Protein AF-A0A7S2C2Y9-F1 (afdb_monomer_lite)

Organism: NCBI:txid3111310

Sequence (126 aa):
GGGAAAAGLKGCLVDPSWDAFAAAGWQVRFLHDFTALVPELGGIHHSLHGIVEAIICSRAQVFAGTYLSTYSGLIHLLRGYHGRGEDSYYHSSGMTQELRRPRSVGQGWPREWRYGWTDDGGDPVR

Radius of gyration: 17.55 Å; chains: 1; bounding box: 45×38×42 Å

Structure (mmCIF, N/CA/C/O backbone):
data_AF-A0A7S2C2Y9-F1
#
_entry.id   AF-A0A7S2C2Y9-F1
#
loop_
_atom_site.group_PDB
_atom_site.id
_atom_site.type_symbol
_atom_site.label_atom_id
_atom_site.label_alt_id
_atom_site.label_comp_id
_atom_site.label_asym_id
_atom_site.label_entity_id
_atom_site.label_seq_id
_atom_site.pdbx_PDB_ins_code
_atom_site.Cartn_x
_atom_site.Cartn_y
_atom_site.Cartn_z
_atom_site.occupancy
_atom_site.B_iso_or_equiv
_atom_site.auth_seq_id
_atom_site.auth_comp_id
_atom_site.auth_asym_id
_atom_site.auth_atom_id
_atom_site.pdbx_PDB_model_num
ATOM 1 N N . GLY A 1 1 ? -23.976 -28.521 -20.407 1.00 31.64 1 GLY A N 1
ATOM 2 C CA . GLY A 1 1 ? -23.774 -28.290 -18.963 1.00 31.64 1 GLY A CA 1
ATOM 3 C C . GLY A 1 1 ? -22.762 -27.180 -18.848 1.00 31.64 1 GLY A C 1
ATOM 4 O O . GLY A 1 1 ? -21.719 -27.292 -19.461 1.00 31.64 1 GLY A O 1
ATOM 5 N N . GLY A 1 2 ? -23.072 -26.025 -18.282 1.00 37.69 2 GLY A N 1
ATOM 6 C CA . GLY A 1 2 ? -23.635 -25.859 -16.946 1.00 37.69 2 GLY A CA 1
ATOM 7 C C . GLY A 1 2 ? -22.537 -25.248 -16.077 1.00 37.69 2 GLY A C 1
ATOM 8 O O . GLY A 1 2 ? -22.030 -25.906 -15.184 1.00 37.69 2 GLY A O 1
ATOM 9 N N . GLY A 1 3 ? -22.111 -24.032 -16.420 1.00 29.83 3 GLY A N 1
ATOM 10 C CA . GLY A 1 3 ? -21.216 -23.215 -15.609 1.00 29.83 3 GLY A CA 1
ATOM 11 C C . GLY A 1 3 ? -21.948 -21.911 -15.364 1.00 29.83 3 GLY A C 1
ATOM 12 O O . GLY A 1 3 ? -22.174 -21.159 -16.309 1.00 29.83 3 GLY A O 1
ATOM 13 N N . ALA A 1 4 ? -22.429 -21.721 -14.139 1.00 37.12 4 ALA A N 1
ATOM 14 C CA . ALA A 1 4 ? -23.204 -20.560 -13.746 1.00 37.12 4 ALA A CA 1
ATOM 15 C C . ALA A 1 4 ? -22.445 -19.284 -14.128 1.00 37.12 4 ALA A C 1
ATOM 17 O O . ALA A 1 4 ? -21.392 -18.977 -13.570 1.00 37.12 4 ALA A O 1
ATOM 18 N N . ALA A 1 5 ? -22.986 -18.553 -15.104 1.00 37.94 5 ALA A N 1
ATOM 19 C CA . ALA A 1 5 ? -22.638 -17.163 -15.304 1.00 37.94 5 ALA A CA 1
ATOM 20 C C . ALA A 1 5 ? -22.848 -16.463 -13.960 1.00 37.94 5 ALA A C 1
ATOM 22 O O . ALA A 1 5 ? -23.905 -16.626 -13.346 1.00 37.94 5 ALA A O 1
ATOM 23 N N . ALA A 1 6 ? -21.832 -15.740 -13.493 1.00 43.12 6 ALA A N 1
ATOM 24 C CA . ALA A 1 6 ? -21.883 -14.922 -12.293 1.00 43.12 6 ALA A CA 1
ATOM 25 C C . ALA A 1 6 ? -22.924 -13.806 -12.479 1.00 43.12 6 ALA A C 1
ATOM 27 O O . ALA A 1 6 ? -22.607 -12.658 -12.782 1.00 43.12 6 ALA A O 1
ATOM 28 N N . ALA A 1 7 ? -24.197 -14.161 -12.353 1.00 38.91 7 ALA A N 1
ATOM 29 C CA . ALA A 1 7 ? -25.297 -13.232 -12.284 1.00 38.91 7 ALA A CA 1
ATOM 30 C C . ALA A 1 7 ? -25.219 -12.552 -10.913 1.00 38.91 7 ALA A C 1
ATOM 32 O O . ALA A 1 7 ? -25.564 -13.152 -9.900 1.00 38.91 7 ALA A O 1
ATOM 33 N N . GLY A 1 8 ? -24.747 -11.303 -10.882 1.00 42.97 8 GLY A N 1
ATOM 34 C CA . GLY A 1 8 ? -25.080 -10.388 -9.788 1.00 42.97 8 GLY A CA 1
ATOM 35 C C . GLY A 1 8 ? -23.944 -9.798 -8.958 1.00 42.97 8 GLY A C 1
ATOM 36 O O . GLY A 1 8 ? -24.244 -9.002 -8.074 1.00 42.97 8 GLY A O 1
ATOM 37 N N . LEU A 1 9 ? -22.664 -10.065 -9.234 1.00 45.91 9 LEU A N 1
ATOM 38 C CA . LEU A 1 9 ? -21.614 -9.218 -8.657 1.00 45.91 9 LEU A CA 1
ATOM 39 C C . LEU A 1 9 ? -21.554 -7.918 -9.462 1.00 45.91 9 LEU A C 1
ATOM 41 O O . LEU A 1 9 ? -20.850 -7.824 -10.467 1.00 45.91 9 LEU A O 1
ATOM 45 N N . LYS A 1 10 ? -22.304 -6.902 -9.019 1.00 46.88 10 LYS A N 1
ATOM 46 C CA . LYS A 1 10 ? -21.988 -5.503 -9.332 1.00 46.88 10 LYS A CA 1
ATOM 47 C C . LYS A 1 10 ? -20.618 -5.224 -8.709 1.00 46.88 10 LYS A C 1
ATOM 49 O O . LYS A 1 10 ? -20.526 -4.784 -7.574 1.00 46.88 10 LYS A O 1
ATOM 54 N N . GLY A 1 11 ? -19.554 -5.631 -9.396 1.00 49.78 11 GLY A N 1
ATOM 55 C CA . GLY A 1 11 ? -18.192 -5.470 -8.907 1.00 49.78 11 GLY A CA 1
ATOM 56 C C . GLY A 1 11 ? -17.824 -3.993 -8.744 1.00 49.78 11 GLY A C 1
ATOM 57 O O . GLY A 1 11 ? -18.552 -3.109 -9.197 1.00 49.78 11 GLY A O 1
ATOM 58 N N . CYS A 1 12 ? -16.639 -3.763 -8.174 1.00 50.84 12 CYS A N 1
ATOM 59 C CA . CYS A 1 12 ? -15.976 -2.469 -7.934 1.00 50.84 12 CYS A CA 1
ATOM 60 C C . CYS A 1 12 ? -16.146 -1.404 -9.047 1.00 50.84 12 CYS A C 1
ATOM 62 O O . CYS A 1 12 ? -16.103 -0.210 -8.775 1.00 50.84 12 CYS A O 1
ATOM 64 N N . LEU A 1 13 ? -16.379 -1.810 -10.300 1.00 54.28 13 LEU A N 1
ATOM 65 C CA . LEU A 1 13 ? -16.607 -0.898 -11.426 1.00 54.28 13 LEU A CA 1
ATOM 66 C C . LEU A 1 13 ? -17.944 -0.133 -11.377 1.00 54.28 13 LEU A C 1
ATOM 68 O O . LEU A 1 13 ? -18.060 0.889 -12.044 1.00 54.28 13 LEU A O 1
ATOM 72 N N . VAL A 1 14 ? -18.947 -0.620 -10.638 1.00 64.44 14 VAL A N 1
ATOM 73 C CA . VAL A 1 14 ? -20.270 0.028 -10.512 1.00 64.44 14 VAL A CA 1
ATOM 74 C C . VAL A 1 14 ? -20.420 0.729 -9.163 1.00 64.44 14 VAL A C 1
ATOM 76 O O . VAL A 1 14 ? -21.021 1.796 -9.096 1.00 64.44 14 VAL A O 1
ATOM 79 N N . ASP A 1 15 ? -19.855 0.143 -8.107 1.00 70.88 15 ASP A N 1
ATOM 80 C CA . ASP A 1 15 ? -19.814 0.715 -6.764 1.00 70.88 15 ASP A CA 1
ATOM 81 C C . ASP A 1 15 ? -18.465 0.365 -6.102 1.00 70.88 15 ASP A C 1
ATOM 83 O O . ASP A 1 15 ? -18.245 -0.792 -5.734 1.00 70.88 15 ASP A O 1
ATOM 87 N N . PRO A 1 16 ? -17.532 1.328 -5.993 1.00 70.06 16 PRO A N 1
ATOM 88 C CA . PRO A 1 16 ? -16.238 1.121 -5.353 1.00 70.06 16 PRO A CA 1
ATOM 89 C C . PRO A 1 16 ? -16.282 1.338 -3.828 1.00 70.06 16 PRO A C 1
ATOM 91 O O . PRO A 1 16 ? -15.223 1.437 -3.206 1.00 70.06 16 PRO A O 1
ATOM 94 N N . SER A 1 17 ? -17.466 1.471 -3.217 1.00 81.81 17 SER A N 1
ATOM 95 C CA . SER A 1 17 ? -17.600 1.673 -1.773 1.00 81.81 17 SER A CA 1
ATOM 96 C C . SER A 1 17 ? -17.168 0.448 -0.968 1.00 81.81 17 SER A C 1
ATOM 98 O O . SER A 1 17 ? -17.225 -0.695 -1.424 1.00 81.81 17 SER A O 1
ATOM 100 N N . TRP A 1 18 ? -16.778 0.679 0.284 1.00 85.12 18 TRP A N 1
ATOM 101 C CA . TRP A 1 18 ? -16.505 -0.397 1.236 1.00 85.12 18 TRP A CA 1
ATOM 102 C C . TRP A 1 18 ? -17.750 -1.247 1.530 1.00 85.12 18 TRP A C 1
ATOM 104 O O . TRP A 1 18 ? -17.632 -2.456 1.731 1.00 85.12 18 TRP A O 1
ATOM 114 N N . ASP A 1 19 ? -18.939 -0.644 1.470 1.00 85.44 19 ASP A N 1
ATOM 115 C CA . ASP A 1 19 ? -20.215 -1.336 1.661 1.00 85.44 19 ASP A CA 1
ATOM 116 C C . ASP A 1 19 ? -20.458 -2.384 0.570 1.00 85.44 19 ASP A C 1
ATOM 118 O O . ASP A 1 19 ? -20.946 -3.477 0.862 1.00 85.44 19 ASP A O 1
ATOM 122 N N . ALA A 1 20 ? -20.042 -2.114 -0.672 1.00 83.75 20 ALA A N 1
ATOM 123 C CA . ALA A 1 20 ? -20.117 -3.088 -1.759 1.00 83.75 20 ALA A CA 1
ATOM 124 C C . ALA A 1 20 ? -19.257 -4.334 -1.482 1.00 83.75 20 ALA A C 1
ATOM 126 O O . ALA A 1 20 ? -19.683 -5.459 -1.756 1.00 83.75 20 ALA A O 1
ATOM 127 N N . PHE A 1 21 ? -18.069 -4.161 -0.889 1.00 81.75 21 PHE A N 1
ATOM 128 C CA . PHE A 1 21 ? -17.230 -5.286 -0.465 1.00 81.75 21 PHE A CA 1
ATOM 129 C C . PHE A 1 21 ? -17.896 -6.088 0.656 1.00 81.75 21 PHE A C 1
ATOM 131 O O . PHE A 1 21 ? -17.945 -7.317 0.579 1.00 81.75 21 PHE A O 1
ATOM 138 N N . ALA A 1 22 ? -18.456 -5.409 1.660 1.00 86.31 22 ALA A N 1
ATOM 139 C CA . ALA A 1 22 ? -19.171 -6.065 2.751 1.00 86.31 22 ALA A CA 1
ATOM 140 C C . ALA A 1 22 ? -20.397 -6.850 2.243 1.00 86.31 22 ALA A C 1
ATOM 142 O O . ALA A 1 22 ? -20.571 -8.018 2.590 1.00 86.31 22 ALA A O 1
ATOM 143 N N . ALA A 1 23 ? -21.201 -6.256 1.355 1.00 85.50 23 ALA A N 1
ATOM 144 C CA . ALA A 1 23 ? -22.364 -6.897 0.738 1.00 85.50 23 ALA A CA 1
ATOM 145 C C . ALA A 1 23 ? -21.991 -8.111 -0.130 1.00 85.50 23 ALA A C 1
ATOM 147 O O . ALA A 1 23 ? -22.757 -9.069 -0.223 1.00 85.50 23 ALA A O 1
ATOM 148 N N . ALA A 1 24 ? -20.797 -8.103 -0.730 1.00 83.44 24 ALA A N 1
ATOM 149 C CA . ALA A 1 24 ? -20.237 -9.243 -1.452 1.00 83.44 24 ALA A CA 1
ATOM 150 C C . ALA A 1 24 ? -19.668 -10.344 -0.528 1.00 83.44 24 ALA A C 1
ATOM 152 O O . ALA A 1 24 ? -19.122 -11.330 -1.023 1.00 83.44 24 ALA A O 1
ATOM 153 N N . GLY A 1 25 ? -19.797 -10.199 0.796 1.00 86.44 25 GLY A N 1
ATOM 154 C CA . GLY A 1 25 ? -19.390 -11.193 1.792 1.00 86.44 25 GLY A CA 1
ATOM 155 C C . GLY A 1 25 ? -17.945 -11.062 2.276 1.00 86.44 25 GLY A C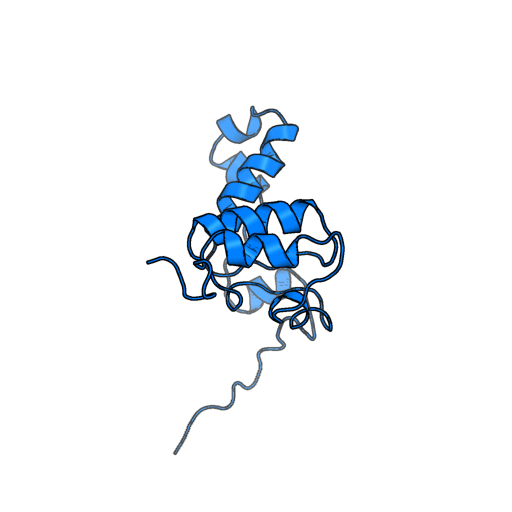 1
ATOM 156 O O . GLY A 1 25 ? -17.459 -11.950 2.978 1.00 86.44 25 GLY A O 1
ATOM 157 N N . TRP A 1 26 ? -17.242 -9.981 1.924 1.00 87.56 26 TRP A N 1
ATOM 158 C CA . TRP A 1 26 ? -15.884 -9.735 2.409 1.00 87.56 26 TRP A CA 1
ATOM 159 C C . TRP A 1 26 ? -15.895 -9.123 3.810 1.00 87.56 26 TRP A C 1
ATOM 161 O O . TRP A 1 26 ? -16.725 -8.275 4.132 1.00 87.56 26 TRP A O 1
ATOM 171 N N . GLN A 1 27 ? -14.918 -9.497 4.638 1.00 91.69 27 GLN A N 1
ATOM 172 C CA . GLN A 1 27 ? -14.664 -8.791 5.892 1.00 91.69 27 GLN A CA 1
ATOM 173 C C . GLN A 1 27 ? -13.831 -7.541 5.617 1.00 91.69 27 GLN A C 1
ATOM 175 O O . GLN A 1 27 ? -12.630 -7.634 5.361 1.00 91.69 27 GLN A O 1
ATOM 180 N N . VAL A 1 28 ? -14.466 -6.375 5.693 1.00 90.56 28 VAL A N 1
ATOM 181 C CA . VAL A 1 28 ? -13.777 -5.085 5.604 1.00 90.56 28 VAL A CA 1
ATOM 182 C C . VAL A 1 28 ? -13.271 -4.702 6.991 1.00 90.56 28 VAL A C 1
ATOM 184 O O . VAL A 1 28 ? -14.008 -4.805 7.970 1.00 90.56 28 VAL A O 1
ATOM 187 N N . ARG A 1 29 ? -11.998 -4.310 7.078 1.00 90.31 29 ARG A N 1
ATOM 188 C CA . ARG A 1 29 ? -11.354 -3.869 8.317 1.00 90.31 29 ARG A CA 1
ATOM 189 C C . ARG A 1 29 ? -10.565 -2.596 8.069 1.00 90.31 29 ARG A C 1
ATOM 191 O O . ARG A 1 29 ? -9.903 -2.469 7.040 1.00 90.31 29 ARG A O 1
ATOM 198 N N . PHE A 1 30 ? -10.593 -1.701 9.040 1.00 88.94 30 PHE A N 1
ATOM 199 C CA . PHE A 1 30 ? -9.880 -0.433 9.041 1.00 88.94 30 PHE A CA 1
ATOM 200 C C . PHE A 1 30 ? -8.914 -0.365 10.219 1.00 88.94 30 PHE A C 1
ATOM 202 O O . PHE A 1 30 ? -9.014 -1.133 11.171 1.00 88.94 30 PHE A O 1
ATOM 209 N N . LEU A 1 31 ? -8.000 0.606 10.190 1.00 84.38 31 LEU A N 1
ATOM 210 C CA . LEU A 1 31 ? -7.035 0.817 11.271 1.00 84.38 31 LEU A CA 1
ATOM 211 C C . LEU A 1 31 ? -7.704 0.903 12.654 1.00 84.38 31 LEU A C 1
ATOM 213 O O . LEU A 1 31 ? -7.199 0.321 13.612 1.00 84.38 31 LEU A O 1
ATOM 217 N N . HIS A 1 32 ? -8.859 1.572 12.750 1.00 84.94 32 HIS A N 1
ATOM 218 C CA . HIS A 1 32 ? -9.562 1.746 14.021 1.00 84.94 32 HIS A CA 1
ATOM 219 C C . HIS A 1 32 ? -10.072 0.428 14.628 1.00 84.94 32 HIS A C 1
ATOM 221 O O . HIS A 1 32 ? -10.117 0.299 15.853 1.00 84.94 32 HIS A O 1
ATOM 227 N N . ASP A 1 33 ? -10.380 -0.573 13.794 1.00 87.62 33 ASP A N 1
ATOM 228 C CA . ASP A 1 33 ? -10.765 -1.910 14.259 1.00 87.62 33 ASP A CA 1
ATOM 229 C C . ASP A 1 33 ? -9.612 -2.596 14.999 1.00 87.62 33 ASP A C 1
ATOM 231 O O . ASP A 1 33 ? -9.839 -3.432 15.869 1.00 87.62 33 ASP A O 1
ATOM 235 N N . PHE A 1 34 ? -8.367 -2.240 14.671 1.00 83.25 34 PHE A N 1
ATOM 236 C CA . PHE A 1 34 ? -7.170 -2.794 15.298 1.00 83.25 34 PHE A CA 1
ATOM 237 C C . PHE A 1 34 ? -6.694 -1.963 16.483 1.00 83.25 34 PHE A C 1
ATOM 239 O O . PHE A 1 34 ? -6.258 -2.540 17.475 1.00 83.25 34 PHE A O 1
ATOM 246 N N . THR A 1 35 ? -6.825 -0.635 16.442 1.00 80.00 35 THR A N 1
ATOM 247 C CA . THR A 1 35 ? -6.496 0.212 17.604 1.00 80.00 35 THR A CA 1
ATOM 248 C C . THR A 1 35 ? -7.418 -0.064 18.792 1.00 80.00 35 THR A C 1
ATOM 250 O O . THR A 1 35 ? -7.017 0.137 19.932 1.00 80.00 35 THR A O 1
ATOM 253 N N . ALA A 1 36 ? -8.638 -0.556 18.544 1.00 75.94 36 ALA A N 1
ATOM 254 C CA . ALA A 1 36 ? -9.541 -1.026 19.594 1.00 75.94 36 ALA A CA 1
ATOM 255 C C . ALA A 1 36 ? -9.115 -2.377 20.208 1.00 75.94 36 ALA A C 1
ATOM 257 O O . ALA A 1 36 ? -9.439 -2.655 21.360 1.00 75.94 36 ALA A O 1
ATOM 258 N N . LEU A 1 37 ? -8.404 -3.217 19.448 1.00 77.81 37 LEU A N 1
AT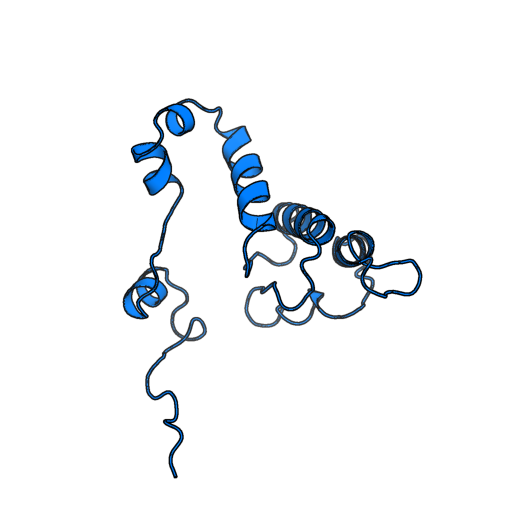OM 259 C CA . LEU A 1 37 ? -7.982 -4.563 19.860 1.00 77.81 37 LEU A CA 1
ATOM 260 C C . LEU A 1 37 ? -6.572 -4.598 20.457 1.00 77.81 37 LEU A C 1
ATOM 262 O O . LEU A 1 37 ? -6.275 -5.468 21.270 1.00 77.81 37 LEU A O 1
ATOM 266 N N . VAL A 1 38 ? -5.708 -3.677 20.034 1.00 79.94 38 VAL A N 1
ATOM 267 C CA . VAL A 1 38 ? -4.305 -3.584 20.442 1.00 79.94 38 VAL A CA 1
ATOM 268 C C . VAL A 1 38 ? -4.076 -2.168 20.974 1.00 79.94 38 VAL A C 1
ATOM 270 O O . VAL A 1 38 ? -3.769 -1.265 20.191 1.00 79.94 38 VAL A O 1
ATOM 273 N N . PRO A 1 39 ? -4.265 -1.931 22.284 1.00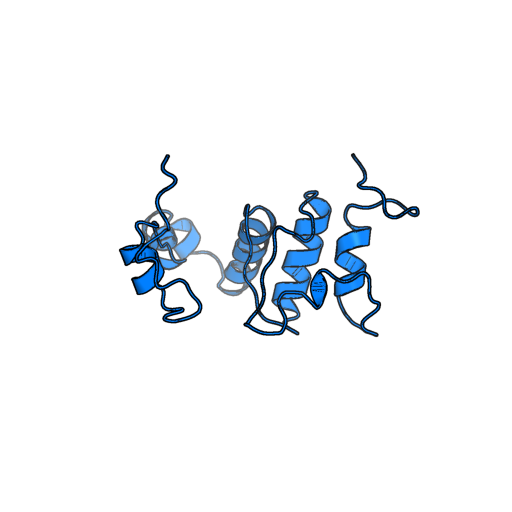 75.12 39 PRO A N 1
ATOM 274 C CA . PRO A 1 39 ? -4.138 -0.606 22.894 1.00 75.12 39 PRO A CA 1
ATOM 275 C C . PRO A 1 39 ? -2.786 0.066 22.630 1.00 75.12 39 PRO A C 1
ATOM 277 O O . PRO A 1 39 ? -2.701 1.289 22.546 1.00 75.12 39 PRO A O 1
ATOM 280 N N . GLU A 1 40 ? -1.731 -0.724 22.433 1.00 78.56 40 GLU A N 1
ATOM 281 C CA . GLU A 1 40 ? -0.393 -0.258 22.082 1.00 78.56 40 GLU A CA 1
ATOM 282 C C . GLU A 1 40 ? -0.380 0.459 20.725 1.00 78.56 40 GLU A C 1
ATOM 284 O O . GLU A 1 40 ? 0.345 1.438 20.572 1.00 78.56 40 GLU A O 1
ATOM 289 N N . LEU A 1 41 ? -1.234 0.055 19.771 1.00 72.31 41 LEU A N 1
ATOM 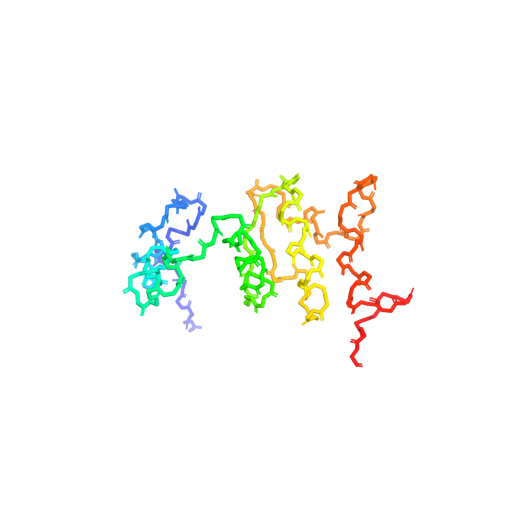290 C CA . LEU A 1 41 ? -1.444 0.783 18.510 1.00 72.31 41 LEU A CA 1
ATOM 291 C C . LEU A 1 41 ? -2.161 2.124 18.719 1.00 72.31 41 LEU A C 1
ATOM 293 O O . LEU A 1 41 ? -2.056 3.001 17.872 1.00 72.31 41 LEU A O 1
ATOM 297 N N . GLY A 1 42 ? -2.873 2.314 19.831 1.00 71.19 42 GLY A N 1
ATOM 298 C CA . GLY A 1 42 ? -3.409 3.622 20.216 1.00 71.19 42 GLY A CA 1
ATOM 299 C C . GLY A 1 42 ? -2.338 4.577 20.756 1.00 71.19 42 GLY A C 1
ATOM 300 O O . GLY A 1 42 ? -2.532 5.791 20.728 1.00 71.19 42 GLY A O 1
ATOM 301 N N . GLY A 1 43 ? -1.211 4.037 21.235 1.00 75.50 43 GLY A N 1
ATOM 302 C CA . GLY A 1 43 ? -0.098 4.797 21.812 1.00 75.50 43 GLY A CA 1
ATOM 303 C C . GLY A 1 43 ? 1.068 5.064 20.857 1.00 75.50 43 GLY A C 1
ATOM 304 O O . GLY A 1 43 ? 1.978 5.814 21.216 1.00 75.50 43 GLY A O 1
ATOM 305 N N . ILE A 1 44 ? 1.080 4.470 19.658 1.00 80.62 44 ILE A N 1
ATOM 306 C CA . ILE A 1 44 ? 2.147 4.735 18.688 1.00 80.62 44 ILE A CA 1
ATOM 307 C C . ILE A 1 44 ? 1.997 6.127 18.072 1.00 80.62 44 ILE A C 1
ATOM 309 O O . ILE A 1 44 ? 0.901 6.635 17.839 1.00 80.62 44 ILE A O 1
ATOM 313 N N . HIS A 1 45 ? 3.134 6.757 17.787 1.00 82.38 45 HIS A N 1
ATOM 314 C CA . HIS A 1 45 ? 3.146 8.058 17.135 1.00 82.38 45 HIS A CA 1
ATOM 315 C C . HIS A 1 45 ? 2.502 7.959 15.744 1.00 82.38 45 HIS A C 1
ATOM 317 O O . HIS A 1 45 ? 2.845 7.071 14.965 1.00 82.38 45 HIS A O 1
ATOM 323 N N . HIS A 1 46 ? 1.619 8.901 15.404 1.00 80.25 46 HIS A N 1
ATOM 324 C CA . HIS A 1 46 ? 0.822 8.864 14.172 1.00 80.25 46 HIS A CA 1
ATOM 325 C C . HIS A 1 46 ? 1.665 8.701 12.892 1.00 80.25 46 HIS A C 1
ATOM 327 O O . HIS A 1 46 ? 1.243 8.036 11.950 1.00 80.25 46 HIS A O 1
ATOM 333 N N . SER A 1 47 ? 2.895 9.232 12.864 1.00 83.12 47 SER A N 1
ATOM 334 C CA . SER A 1 47 ? 3.806 9.061 11.718 1.00 83.12 47 SER A CA 1
ATOM 335 C C . SER A 1 47 ? 4.211 7.606 11.452 1.00 83.12 47 SER A C 1
ATOM 337 O O . SER A 1 47 ? 4.648 7.291 10.348 1.00 83.12 47 SER A O 1
ATOM 339 N N . LEU A 1 48 ? 4.083 6.716 12.440 1.00 86.12 48 LEU A N 1
ATOM 340 C CA . LEU A 1 48 ? 4.398 5.296 12.309 1.00 86.12 48 LEU A CA 1
ATOM 341 C C . LEU A 1 48 ? 3.247 4.498 11.693 1.00 86.12 48 LEU A C 1
ATOM 343 O O . LEU A 1 48 ? 3.498 3.417 11.167 1.00 86.12 48 LEU A O 1
ATOM 347 N N . HIS A 1 49 ? 2.016 5.025 11.686 1.00 85.50 49 HIS A N 1
ATOM 348 C CA . HIS A 1 49 ? 0.868 4.339 11.083 1.00 85.50 49 HIS A CA 1
ATOM 349 C C . HIS A 1 49 ? 1.120 4.034 9.605 1.00 85.50 49 HIS A C 1
ATOM 351 O O . HIS A 1 49 ? 0.958 2.893 9.186 1.00 85.50 49 HIS A O 1
ATOM 357 N N . GLY A 1 50 ? 1.627 5.011 8.845 1.00 87.19 50 GLY A N 1
ATOM 358 C CA . GLY A 1 50 ? 1.966 4.806 7.433 1.00 87.19 50 GLY A CA 1
ATOM 359 C C . GLY A 1 50 ? 3.092 3.786 7.220 1.00 87.19 50 GLY A C 1
ATOM 360 O O . GLY A 1 50 ? 3.107 3.063 6.231 1.00 87.19 50 GLY A O 1
ATOM 361 N N . ILE A 1 51 ? 4.031 3.659 8.161 1.00 89.69 51 ILE A N 1
ATOM 362 C CA . ILE A 1 51 ? 5.087 2.639 8.065 1.00 89.69 51 ILE A CA 1
ATOM 363 C C . ILE A 1 51 ? 4.496 1.245 8.299 1.00 89.69 51 ILE A C 1
ATOM 365 O O . ILE A 1 51 ? 4.781 0.314 7.545 1.00 89.69 51 ILE A O 1
ATOM 369 N N . VAL A 1 52 ? 3.648 1.103 9.320 1.00 88.56 52 VAL A N 1
ATOM 370 C CA . VAL A 1 52 ? 2.951 -0.153 9.628 1.00 88.56 52 VAL A CA 1
ATOM 371 C C . VAL A 1 52 ? 2.064 -0.576 8.457 1.00 88.56 52 VAL A C 1
ATOM 373 O O . VAL A 1 52 ? 2.136 -1.721 8.013 1.00 88.56 52 VAL A O 1
ATOM 376 N N . GLU A 1 53 ? 1.283 0.350 7.905 1.00 89.12 53 GLU A N 1
ATOM 377 C CA . GLU A 1 53 ? 0.466 0.114 6.716 1.00 89.12 53 GLU A CA 1
ATOM 378 C C . GLU A 1 53 ? 1.313 -0.335 5.523 1.00 89.12 53 GLU A C 1
ATOM 380 O O . GLU A 1 53 ? 0.970 -1.325 4.878 1.00 89.12 53 GLU A O 1
ATOM 385 N N . ALA A 1 54 ? 2.454 0.311 5.261 1.00 91.56 54 ALA A N 1
ATOM 386 C CA . ALA A 1 54 ? 3.332 -0.089 4.168 1.00 91.56 54 ALA A CA 1
ATOM 387 C C . ALA A 1 54 ? 3.851 -1.531 4.322 1.00 91.56 54 ALA A C 1
ATOM 389 O O . ALA A 1 54 ? 3.882 -2.276 3.339 1.00 91.56 54 ALA A O 1
ATOM 390 N N . ILE A 1 55 ? 4.197 -1.953 5.545 1.00 91.38 55 ILE A N 1
ATOM 391 C CA . ILE A 1 55 ? 4.620 -3.332 5.855 1.00 91.38 55 ILE A CA 1
ATOM 392 C C . ILE A 1 55 ? 3.466 -4.326 5.663 1.00 91.38 55 ILE A C 1
ATOM 394 O O . ILE A 1 55 ? 3.659 -5.411 5.113 1.00 91.38 55 ILE A O 1
ATOM 398 N N . ILE A 1 56 ? 2.252 -3.982 6.097 1.00 90.94 56 ILE A N 1
ATOM 399 C CA . ILE A 1 56 ? 1.078 -4.852 5.934 1.00 90.94 56 ILE A CA 1
ATOM 400 C C . ILE A 1 56 ? 0.726 -4.986 4.444 1.00 90.94 56 ILE A C 1
ATOM 402 O O . ILE A 1 56 ? 0.610 -6.098 3.917 1.00 90.94 56 ILE A O 1
ATOM 406 N N . CYS A 1 57 ? 0.613 -3.862 3.733 1.00 91.81 57 CYS A N 1
ATOM 407 C CA . CYS A 1 57 ? 0.279 -3.820 2.313 1.00 91.81 57 CYS A CA 1
ATOM 408 C C . CYS A 1 57 ? 1.348 -4.482 1.439 1.00 91.81 57 CYS A C 1
ATOM 410 O O . CYS A 1 57 ? 1.010 -5.070 0.407 1.00 91.81 57 CYS A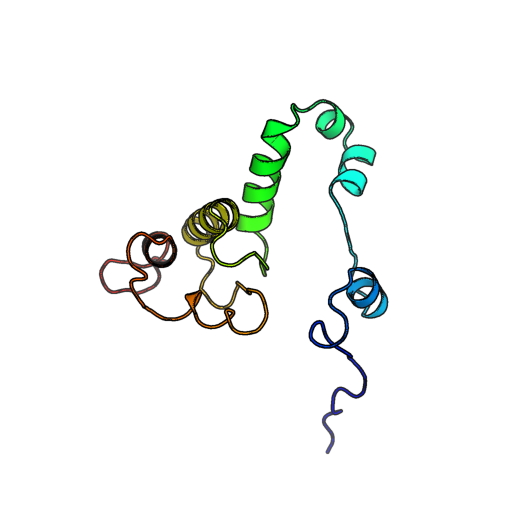 O 1
ATOM 412 N N . SER A 1 58 ? 2.625 -4.457 1.836 1.00 91.00 58 SER A N 1
ATOM 413 C CA . SER A 1 58 ? 3.676 -5.134 1.073 1.00 91.00 58 SER A CA 1
ATOM 414 C C . SER A 1 58 ? 3.552 -6.660 1.101 1.00 91.00 58 SER A C 1
ATOM 416 O O . SER A 1 58 ? 3.962 -7.350 0.165 1.00 91.00 58 SER A O 1
ATOM 418 N N . ARG A 1 59 ? 2.919 -7.208 2.143 1.00 90.62 59 ARG A N 1
ATOM 419 C CA . ARG A 1 59 ? 2.715 -8.652 2.309 1.00 90.62 59 ARG A CA 1
ATOM 420 C C . ARG A 1 59 ? 1.366 -9.141 1.795 1.00 90.62 59 ARG A C 1
ATOM 422 O O . ARG A 1 59 ? 1.228 -10.344 1.555 1.00 90.62 59 ARG A O 1
ATOM 429 N N . ALA A 1 60 ? 0.409 -8.237 1.586 1.00 90.06 60 ALA A N 1
ATOM 430 C CA . ALA A 1 60 ? -0.930 -8.551 1.098 1.00 90.06 60 ALA A CA 1
ATOM 431 C C . ALA A 1 60 ? -0.907 -9.355 -0.217 1.00 90.06 60 ALA A C 1
ATOM 433 O O . ALA A 1 60 ? -0.071 -9.117 -1.096 1.00 90.06 60 ALA A O 1
ATOM 434 N N . GLN A 1 61 ? -1.847 -10.295 -0.369 1.00 87.62 61 GLN A N 1
ATOM 435 C CA . GLN A 1 61 ? -1.987 -11.089 -1.596 1.00 87.62 61 GLN A CA 1
ATOM 436 C C . GLN A 1 61 ? -2.283 -10.195 -2.802 1.00 87.62 61 GLN A C 1
ATOM 438 O O . GLN A 1 61 ? -1.672 -10.360 -3.853 1.00 87.62 61 GLN A O 1
ATOM 443 N N . VAL A 1 62 ? -3.175 -9.222 -2.620 1.00 85.69 62 VAL A N 1
ATOM 444 C CA . VAL A 1 62 ? -3.515 -8.202 -3.609 1.00 85.69 62 VAL A CA 1
ATOM 445 C C . VAL A 1 62 ? -3.391 -6.834 -2.951 1.00 85.69 62 VAL A C 1
ATOM 447 O O . VAL A 1 62 ? -3.808 -6.663 -1.808 1.00 85.69 62 VAL A O 1
ATOM 450 N N . PHE A 1 63 ? -2.817 -5.870 -3.664 1.00 87.19 63 PHE A N 1
ATOM 451 C CA . PHE A 1 63 ? -2.760 -4.475 -3.242 1.00 87.19 63 PHE A CA 1
ATOM 452 C C . PHE A 1 63 ? -3.460 -3.596 -4.285 1.00 87.19 63 PHE A C 1
ATOM 454 O O . PHE A 1 63 ? -3.264 -3.775 -5.486 1.00 87.19 63 PHE A O 1
ATOM 461 N N . ALA A 1 64 ? -4.293 -2.664 -3.826 1.00 84.06 64 ALA A N 1
ATOM 462 C CA . ALA A 1 64 ? -4.890 -1.628 -4.657 1.00 84.06 64 ALA A CA 1
ATOM 463 C C . ALA A 1 64 ? -4.366 -0.275 -4.175 1.00 84.06 64 ALA A C 1
ATOM 465 O O . ALA A 1 64 ? -4.466 0.029 -2.989 1.00 84.06 64 ALA A O 1
ATOM 466 N N . GLY A 1 65 ? -3.783 0.520 -5.069 1.00 80.31 65 GLY A N 1
ATOM 467 C CA . GLY A 1 65 ? -3.214 1.815 -4.698 1.00 80.31 65 GLY A CA 1
ATOM 468 C C . GLY A 1 65 ? -3.448 2.894 -5.744 1.00 80.31 65 GLY A C 1
ATOM 469 O O . GLY A 1 65 ? -4.130 2.692 -6.752 1.00 80.31 65 GLY A O 1
ATOM 470 N N . THR A 1 66 ? -2.849 4.056 -5.514 1.00 81.12 66 THR A N 1
ATOM 471 C CA . THR A 1 66 ? -3.128 5.266 -6.295 1.00 81.12 66 THR A CA 1
ATOM 472 C C . THR A 1 66 ? -2.010 5.536 -7.291 1.00 81.12 66 THR A C 1
ATOM 474 O O . THR A 1 66 ? -0.832 5.562 -6.927 1.00 81.12 66 THR A O 1
ATOM 477 N N . TYR A 1 67 ? -2.371 5.746 -8.558 1.00 73.25 67 TYR A N 1
ATOM 478 C CA . TYR A 1 67 ? -1.409 6.081 -9.608 1.00 73.25 67 TYR A CA 1
ATOM 479 C C . TYR A 1 67 ? -0.672 7.386 -9.260 1.00 73.25 67 TYR A C 1
ATOM 481 O O . TYR A 1 67 ? -1.291 8.328 -8.773 1.00 73.25 67 TYR A O 1
ATOM 489 N N . LEU A 1 68 ? 0.650 7.426 -9.477 1.00 75.00 68 LEU A N 1
ATOM 490 C CA . LEU A 1 68 ? 1.567 8.527 -9.109 1.00 75.00 68 LEU A CA 1
ATOM 491 C C . LEU A 1 68 ? 1.747 8.811 -7.605 1.00 75.00 68 LEU A C 1
ATOM 493 O O . LEU A 1 68 ? 2.446 9.756 -7.246 1.00 75.00 68 LEU A O 1
ATOM 497 N N . SER A 1 69 ? 1.196 7.993 -6.706 1.00 79.25 69 SER A N 1
ATOM 498 C CA . SER A 1 69 ? 1.489 8.120 -5.274 1.00 79.25 69 SER A CA 1
ATOM 499 C C . SER A 1 69 ? 2.895 7.597 -4.957 1.00 79.25 69 SER A C 1
ATOM 501 O O . SER A 1 69 ? 3.186 6.420 -5.173 1.00 79.25 69 SER A O 1
ATOM 503 N N . THR A 1 70 ? 3.752 8.447 -4.382 1.00 81.25 70 THR A N 1
ATOM 504 C CA . THR A 1 70 ? 5.079 8.046 -3.871 1.00 81.25 70 THR A CA 1
ATOM 505 C C . THR A 1 70 ? 4.963 7.013 -2.750 1.00 81.25 70 THR A C 1
ATOM 507 O O . THR A 1 70 ? 5.746 6.070 -2.696 1.00 81.25 70 THR A O 1
ATOM 510 N N . TYR A 1 71 ? 3.931 7.122 -1.911 1.00 87.00 71 TYR A N 1
ATOM 511 C CA . TYR A 1 71 ? 3.622 6.139 -0.874 1.00 87.00 71 TYR A CA 1
ATOM 512 C C . TYR A 1 71 ? 3.216 4.780 -1.460 1.00 87.00 71 TYR A C 1
ATOM 514 O O . TYR A 1 71 ? 3.721 3.743 -1.036 1.00 87.00 71 TYR A O 1
ATOM 522 N N . SER A 1 72 ? 2.371 4.768 -2.501 1.00 84.81 72 SER A N 1
ATOM 523 C CA . SER A 1 72 ? 2.093 3.522 -3.227 1.00 84.81 72 SER A CA 1
ATOM 524 C C . SER A 1 72 ? 3.374 2.969 -3.857 1.00 84.81 72 SER A C 1
ATOM 526 O O . SER A 1 72 ? 3.598 1.767 -3.791 1.00 84.81 72 SER A O 1
ATOM 528 N N . GLY A 1 73 ? 4.244 3.818 -4.416 1.00 79.81 73 GLY A N 1
ATOM 529 C CA . GLY A 1 73 ? 5.566 3.437 -4.934 1.00 79.81 73 GLY A CA 1
ATOM 530 C C . GLY A 1 73 ? 6.449 2.729 -3.899 1.00 79.81 73 GLY A C 1
ATOM 531 O O . GLY A 1 73 ? 6.965 1.651 -4.185 1.00 79.81 73 GLY A O 1
ATOM 532 N N . LEU A 1 74 ? 6.531 3.258 -2.673 1.00 85.38 74 LEU A N 1
ATOM 533 C CA . LEU A 1 74 ? 7.233 2.608 -1.558 1.00 85.38 74 LEU A CA 1
ATOM 534 C C . LEU A 1 74 ? 6.701 1.191 -1.297 1.00 85.38 74 LEU A C 1
ATOM 536 O O . LEU A 1 74 ? 7.477 0.251 -1.130 1.00 85.38 74 LEU A O 1
ATOM 540 N N . ILE A 1 75 ? 5.378 1.017 -1.295 1.00 88.81 75 ILE A N 1
ATOM 541 C CA . ILE A 1 75 ? 4.763 -0.299 -1.095 1.00 88.81 75 ILE A CA 1
ATOM 542 C C . ILE A 1 75 ? 5.153 -1.251 -2.230 1.00 88.81 75 ILE A C 1
ATOM 544 O O . ILE A 1 75 ? 5.490 -2.397 -1.953 1.00 88.81 75 ILE A O 1
ATOM 548 N N . HIS A 1 76 ? 5.175 -0.800 -3.488 1.00 81.12 76 HIS A N 1
ATOM 549 C CA . HIS A 1 76 ? 5.616 -1.632 -4.618 1.00 81.12 76 HIS A CA 1
ATOM 550 C C . HIS A 1 76 ? 7.044 -2.135 -4.469 1.00 81.12 76 HIS A C 1
ATOM 552 O O . HIS A 1 76 ? 7.299 -3.311 -4.718 1.00 81.12 76 HIS A O 1
ATOM 558 N N . LEU A 1 77 ? 7.956 -1.269 -4.033 1.00 79.88 77 LEU A N 1
ATOM 559 C CA . LEU A 1 77 ? 9.340 -1.651 -3.789 1.00 79.88 77 LEU A CA 1
ATOM 560 C C . LEU A 1 77 ? 9.419 -2.778 -2.747 1.00 79.88 77 LEU A C 1
ATOM 562 O O . LEU A 1 77 ? 10.032 -3.817 -2.987 1.00 79.88 77 LEU A O 1
ATOM 566 N N . LEU A 1 78 ? 8.720 -2.618 -1.617 1.00 86.62 78 LEU A N 1
ATOM 567 C CA . LEU A 1 78 ? 8.664 -3.636 -0.562 1.00 86.62 78 LEU A CA 1
ATOM 568 C C . LEU A 1 78 ? 8.001 -4.939 -1.033 1.00 86.62 78 LEU A C 1
ATOM 570 O O . LEU A 1 78 ? 8.424 -6.029 -0.652 1.00 86.62 78 LEU A O 1
ATOM 574 N N . ARG A 1 79 ? 6.968 -4.841 -1.879 1.00 86.31 79 ARG A N 1
ATOM 575 C CA . ARG A 1 79 ? 6.323 -5.995 -2.526 1.00 86.31 79 ARG A CA 1
ATOM 576 C C . ARG A 1 79 ? 7.307 -6.748 -3.416 1.00 86.31 79 ARG A C 1
ATOM 578 O O . ARG A 1 79 ? 7.309 -7.979 -3.384 1.00 86.31 79 ARG A O 1
ATOM 585 N N . GLY A 1 80 ? 8.152 -6.015 -4.144 1.00 78.62 80 GLY A N 1
ATOM 586 C CA . GLY A 1 80 ? 9.285 -6.549 -4.892 1.00 78.62 80 GLY A CA 1
ATOM 587 C C . GLY A 1 80 ? 10.168 -7.416 -4.001 1.00 78.62 80 GLY A C 1
ATOM 588 O O . GLY A 1 80 ? 10.227 -8.615 -4.219 1.00 78.62 80 GLY A O 1
ATOM 589 N N . TYR A 1 81 ? 10.703 -6.889 -2.899 1.00 82.62 81 TYR A N 1
ATOM 590 C CA . TYR A 1 81 ? 11.535 -7.683 -1.973 1.00 82.62 81 TYR A CA 1
ATOM 591 C C . TYR A 1 81 ? 10.850 -8.928 -1.374 1.00 82.62 81 TYR A C 1
ATOM 593 O O . TYR A 1 81 ? 11.512 -9.810 -0.830 1.00 82.62 81 TYR A O 1
ATOM 601 N N . HIS A 1 82 ? 9.522 -9.025 -1.448 1.00 83.81 82 HIS A N 1
ATOM 602 C CA . HIS A 1 82 ? 8.754 -10.199 -1.031 1.00 83.81 82 HIS A CA 1
ATOM 603 C C . HIS A 1 82 ? 8.371 -11.142 -2.185 1.00 83.81 82 HIS A C 1
ATOM 605 O O . HIS A 1 82 ? 7.565 -12.055 -1.989 1.00 83.81 82 HIS A O 1
ATOM 611 N N . GLY A 1 83 ? 8.914 -10.935 -3.387 1.00 77.38 83 GLY A N 1
ATOM 612 C CA . GLY A 1 83 ? 8.640 -11.749 -4.571 1.00 77.38 83 GLY A CA 1
ATOM 613 C C . GLY A 1 83 ? 7.189 -11.653 -5.047 1.00 77.38 83 GLY A C 1
ATOM 614 O O . GLY A 1 83 ? 6.641 -12.623 -5.578 1.00 77.38 83 GLY A O 1
ATOM 615 N N . ARG A 1 84 ? 6.513 -10.522 -4.800 1.00 80.25 84 ARG A N 1
ATOM 616 C CA . ARG A 1 84 ? 5.155 -10.274 -5.299 1.00 80.25 84 ARG A CA 1
ATOM 617 C C . ARG A 1 84 ? 5.245 -9.695 -6.711 1.00 80.25 84 ARG A C 1
ATOM 619 O O . ARG A 1 84 ? 5.691 -8.565 -6.882 1.00 80.25 84 ARG A O 1
ATOM 626 N N . GLY A 1 85 ? 4.797 -10.464 -7.701 1.00 71.12 85 GLY A N 1
ATOM 627 C CA . GLY A 1 85 ? 4.774 -10.054 -9.108 1.00 71.12 85 GLY A CA 1
ATOM 628 C C . GLY A 1 85 ? 3.625 -9.106 -9.469 1.00 71.12 85 GLY A C 1
ATOM 629 O O . GLY A 1 85 ? 2.737 -8.820 -8.660 1.00 71.12 85 GLY A O 1
ATOM 630 N N . GLU A 1 86 ? 3.623 -8.645 -10.714 1.00 71.62 86 GLU A N 1
ATOM 631 C CA . GLU A 1 86 ? 2.777 -7.552 -11.225 1.00 71.62 86 GLU A CA 1
ATOM 632 C C . GLU A 1 86 ? 1.266 -7.837 -11.196 1.00 71.62 86 GLU A C 1
ATOM 634 O O . GLU A 1 86 ? 0.454 -6.920 -11.049 1.00 71.62 86 GLU A O 1
ATOM 639 N N . ASP A 1 87 ? 0.872 -9.110 -11.234 1.00 72.50 87 ASP A N 1
ATOM 640 C CA . ASP A 1 87 ? -0.535 -9.531 -11.161 1.00 72.50 87 ASP A CA 1
ATOM 641 C C . ASP A 1 87 ? -1.167 -9.337 -9.779 1.00 72.50 87 ASP A C 1
ATOM 643 O O . ASP A 1 87 ? -2.388 -9.400 -9.616 1.00 72.50 87 ASP A O 1
ATOM 647 N N . SER A 1 88 ? -0.337 -9.061 -8.775 1.00 72.12 88 SER A N 1
ATOM 648 C CA . SER A 1 88 ? -0.759 -8.838 -7.397 1.00 72.12 88 SER A CA 1
ATOM 649 C C . SER A 1 88 ? -1.120 -7.377 -7.094 1.00 72.12 88 SER A C 1
ATOM 65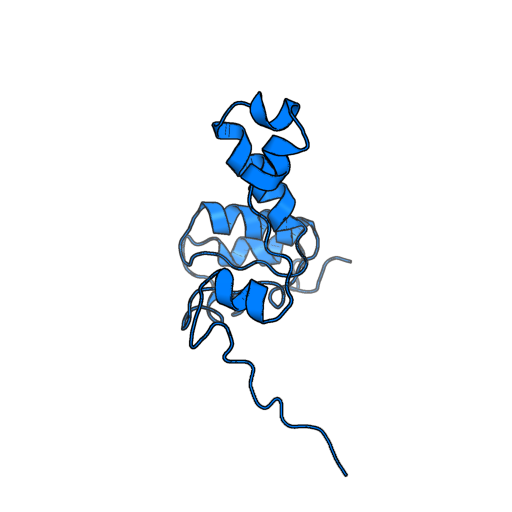1 O O . SER A 1 88 ? -1.354 -7.037 -5.931 1.00 72.12 88 SER A O 1
ATOM 653 N N . TYR A 1 89 ? -1.161 -6.508 -8.112 1.00 72.06 89 TYR A N 1
ATOM 654 C CA . TYR A 1 89 ? -1.418 -5.080 -7.945 1.00 72.06 89 TYR A CA 1
ATOM 655 C C . TYR A 1 89 ? -2.456 -4.493 -8.908 1.00 72.06 89 TYR A C 1
ATOM 657 O O . TYR A 1 89 ? -2.533 -4.873 -10.082 1.00 72.06 89 TYR A O 1
ATOM 665 N N . TYR A 1 90 ? -3.232 -3.532 -8.398 1.00 69.75 90 TYR A N 1
ATOM 666 C CA . TYR A 1 90 ? -4.290 -2.831 -9.118 1.00 69.75 90 TYR A CA 1
ATOM 667 C C . TYR A 1 90 ? -4.258 -1.316 -8.852 1.00 69.75 90 TYR A C 1
ATOM 669 O O . TYR A 1 90 ? -3.991 -0.853 -7.744 1.00 69.75 90 TYR A O 1
ATOM 677 N N . HIS A 1 91 ? -4.591 -0.544 -9.885 1.00 66.88 91 HIS A N 1
ATOM 678 C CA . HIS A 1 91 ? -4.793 0.907 -9.835 1.00 66.88 91 HIS A CA 1
ATOM 679 C C . HIS A 1 91 ? -6.222 1.280 -10.222 1.00 66.88 91 HIS A C 1
ATOM 681 O O . HIS A 1 91 ? -6.966 0.437 -10.734 1.00 66.88 91 HIS A O 1
ATOM 687 N N . SER A 1 92 ? -6.552 2.567 -10.048 1.00 63.31 92 SER A N 1
ATOM 688 C CA . SER A 1 92 ? -7.746 3.203 -10.608 1.00 63.31 92 SER A CA 1
ATOM 689 C C . SER A 1 92 ? -7.988 2.812 -12.072 1.00 63.31 92 SER A C 1
ATOM 691 O O . SER A 1 92 ? -7.057 2.549 -12.847 1.00 63.31 92 SER A O 1
ATOM 693 N N . SER A 1 93 ? -9.269 2.755 -12.447 1.00 58.75 93 SER A N 1
ATOM 694 C CA . SER A 1 93 ? -9.716 2.344 -13.779 1.00 58.75 93 SER A CA 1
ATOM 695 C C . SER A 1 93 ? -8.987 3.124 -14.878 1.00 58.75 93 SER A C 1
ATOM 697 O O . SER A 1 93 ? -8.964 4.352 -14.859 1.00 58.75 93 SER A O 1
ATOM 699 N N . GLY A 1 94 ? -8.393 2.405 -15.834 1.00 60.88 94 GLY A N 1
ATOM 700 C CA . GLY A 1 94 ? -7.624 2.975 -16.949 1.00 60.88 94 GLY A CA 1
ATOM 701 C C . GLY A 1 94 ? -6.105 2.968 -16.748 1.00 60.88 94 GLY A C 1
ATOM 702 O O . GLY A 1 94 ? -5.379 2.968 -17.735 1.00 60.88 94 GLY A O 1
ATOM 703 N N . MET A 1 95 ? -5.613 2.872 -15.506 1.00 61.56 95 MET A N 1
ATOM 704 C CA . MET A 1 95 ? -4.171 2.836 -15.194 1.00 61.56 95 MET A CA 1
ATOM 705 C C . MET A 1 95 ? -3.690 1.465 -14.692 1.00 61.56 95 MET A C 1
ATOM 707 O O . MET A 1 95 ? -2.498 1.260 -14.478 1.00 61.56 95 MET A O 1
ATOM 711 N N . THR A 1 96 ? -4.596 0.492 -14.537 1.00 61.47 96 THR A N 1
ATOM 712 C CA . THR A 1 96 ? -4.308 -0.854 -14.005 1.00 61.47 96 THR A CA 1
ATOM 713 C C . THR A 1 96 ? -3.213 -1.594 -14.779 1.00 61.47 96 THR A C 1
ATOM 715 O O . THR A 1 96 ? -2.390 -2.276 -14.179 1.00 61.47 96 THR A O 1
ATOM 718 N N . GLN A 1 97 ? -3.181 -1.443 -16.105 1.00 62.97 97 GLN A N 1
ATOM 719 C CA . GLN A 1 97 ? -2.205 -2.114 -16.971 1.00 62.97 97 GLN A CA 1
ATOM 720 C C . GLN A 1 97 ? -0.904 -1.317 -17.136 1.00 62.97 97 GLN A C 1
ATOM 722 O O . GLN A 1 97 ? 0.100 -1.855 -17.588 1.00 62.97 97 GLN A O 1
ATOM 727 N N . GLU A 1 98 ? -0.895 -0.034 -16.771 1.00 62.78 98 GLU A N 1
ATOM 728 C CA . GLU A 1 98 ? 0.216 0.875 -17.065 1.00 62.78 98 GLU A CA 1
ATOM 729 C C . GLU A 1 98 ? 1.480 0.586 -16.246 1.00 62.78 98 GLU A C 1
ATOM 731 O O . GLU A 1 98 ? 2.577 0.918 -16.703 1.00 62.78 98 GLU A O 1
ATOM 736 N N . LEU A 1 99 ? 1.330 -0.034 -15.068 1.00 60.06 99 LEU A N 1
ATOM 737 C CA . LEU A 1 99 ? 2.439 -0.478 -14.215 1.00 60.06 99 LEU A CA 1
ATOM 738 C C . LEU A 1 99 ? 2.846 -1.939 -14.420 1.00 60.06 99 LEU A C 1
ATOM 740 O O . LEU A 1 99 ? 3.938 -2.312 -14.017 1.00 60.06 99 LEU A O 1
ATOM 744 N N . ARG A 1 100 ? 1.996 -2.749 -15.061 1.00 64.31 100 ARG A N 1
ATOM 745 C CA . ARG A 1 100 ? 2.327 -4.133 -15.452 1.00 64.31 100 ARG A CA 1
ATOM 746 C C . ARG A 1 100 ? 3.122 -4.196 -16.755 1.00 64.31 100 ARG A C 1
ATOM 748 O O . ARG A 1 100 ? 3.574 -5.246 -17.194 1.00 64.31 100 ARG A O 1
ATOM 755 N N . ARG A 1 101 ? 3.237 -3.067 -17.451 1.00 63.44 101 ARG A N 1
ATOM 756 C CA . ARG A 1 101 ? 4.012 -2.993 -18.683 1.00 63.44 101 ARG A CA 1
ATOM 757 C C . ARG A 1 101 ? 5.493 -2.854 -18.336 1.00 63.44 101 ARG A C 1
ATOM 759 O O . ARG A 1 101 ? 5.823 -1.993 -17.520 1.00 63.44 101 ARG A O 1
ATOM 766 N N . PRO A 1 102 ? 6.388 -3.586 -19.023 1.00 57.88 102 PRO A N 1
ATOM 767 C CA . PRO A 1 102 ? 7.830 -3.386 -18.930 1.00 57.88 102 PRO A CA 1
ATOM 768 C C . PRO A 1 102 ? 8.216 -2.071 -19.621 1.00 57.88 102 PRO A C 1
ATOM 770 O O . PRO A 1 102 ? 8.786 -2.061 -20.708 1.00 57.88 102 PRO A O 1
ATOM 773 N N . ARG A 1 103 ? 7.842 -0.930 -19.035 1.00 55.94 103 ARG A N 1
ATOM 774 C CA . ARG A 1 103 ? 8.143 0.395 -19.577 1.00 55.94 103 ARG A CA 1
ATOM 775 C C . ARG A 1 103 ? 8.856 1.254 -18.543 1.00 55.94 103 ARG A C 1
ATOM 777 O O . ARG A 1 103 ? 8.429 1.397 -17.401 1.00 55.94 103 ARG A O 1
ATOM 784 N N . SER A 1 104 ? 9.932 1.890 -18.987 1.00 52.09 104 SER A N 1
ATOM 785 C CA . SER A 1 104 ? 10.587 2.966 -18.253 1.00 52.09 104 SER A CA 1
ATOM 786 C C . SER A 1 104 ? 9.713 4.219 -18.311 1.00 52.09 104 SER A C 1
ATOM 788 O O . SER A 1 104 ? 9.732 4.947 -19.303 1.00 52.09 104 SER A O 1
ATOM 790 N N . VAL A 1 105 ? 8.983 4.518 -17.241 1.00 50.78 105 VAL A N 1
ATOM 791 C CA . VAL A 1 105 ? 8.295 5.809 -17.085 1.00 50.78 105 VAL A CA 1
ATOM 792 C C . VAL A 1 105 ? 9.259 6.796 -16.426 1.00 50.78 105 VAL A C 1
ATOM 794 O O . VAL A 1 105 ? 9.160 7.043 -15.235 1.00 50.78 105 VAL A O 1
ATOM 797 N N . GLY A 1 106 ? 10.241 7.312 -17.176 1.00 56.41 106 GLY A N 1
ATOM 798 C CA . GLY A 1 106 ? 11.139 8.399 -16.738 1.00 56.41 106 GLY A CA 1
ATOM 799 C C . GLY A 1 106 ? 11.610 8.313 -15.272 1.00 56.41 106 GLY A C 1
ATOM 800 O O . GLY A 1 106 ? 12.101 7.273 -14.838 1.00 56.41 106 GLY A O 1
ATOM 801 N N . GLN A 1 107 ? 11.442 9.389 -14.494 1.00 48.56 107 GLN A N 1
ATOM 802 C CA . GLN A 1 107 ? 11.748 9.449 -13.049 1.00 48.56 107 GLN A CA 1
ATOM 803 C C . GLN A 1 107 ? 10.736 8.689 -12.159 1.00 48.56 107 GLN A C 1
ATOM 805 O O . GLN A 1 107 ? 10.355 9.158 -11.091 1.00 48.56 107 GLN A O 1
ATOM 810 N N . GLY A 1 108 ? 10.228 7.547 -12.618 1.00 52.50 108 GLY A N 1
ATOM 811 C CA . GLY A 1 108 ? 9.178 6.791 -11.946 1.00 52.50 108 GLY A CA 1
ATOM 812 C C . GLY A 1 108 ? 9.648 5.471 -11.333 1.00 52.50 108 GLY A C 1
ATOM 813 O O . GLY A 1 108 ? 10.429 4.726 -11.927 1.00 52.50 108 GLY A O 1
ATOM 814 N N . TRP A 1 109 ? 9.009 5.142 -10.209 1.00 52.91 109 TRP A N 1
ATOM 815 C CA . TRP A 1 109 ? 8.983 3.867 -9.472 1.00 52.91 109 TRP A CA 1
ATOM 816 C C . TRP A 1 109 ? 8.756 2.556 -10.264 1.00 52.91 109 TRP A C 1
ATOM 818 O O . TRP A 1 109 ? 9.134 1.506 -9.746 1.00 52.91 109 TRP A O 1
ATOM 828 N N . PRO A 1 110 ? 8.161 2.517 -11.480 1.00 55.53 110 PRO A N 1
ATOM 829 C CA . PRO A 1 110 ? 7.781 1.237 -12.100 1.00 55.53 110 PRO A CA 1
ATOM 830 C C . PRO A 1 110 ? 8.952 0.317 -12.462 1.00 55.53 110 PRO A C 1
ATOM 832 O O . PRO A 1 110 ? 8.756 -0.887 -12.590 1.00 55.53 110 PRO A O 1
ATOM 835 N N . ARG A 1 111 ? 10.174 0.856 -12.591 1.00 53.16 111 ARG A N 1
ATOM 836 C CA . ARG A 1 111 ? 11.382 0.036 -12.781 1.00 53.16 111 ARG A CA 1
ATOM 837 C C . ARG A 1 111 ? 11.862 -0.626 -11.498 1.00 53.16 111 ARG A C 1
ATOM 839 O O . ARG A 1 111 ? 12.316 -1.762 -11.547 1.00 53.16 111 ARG A O 1
ATOM 846 N N . GLU A 1 112 ? 11.750 0.063 -10.367 1.00 57.03 112 GLU A N 1
ATOM 847 C CA . GLU A 1 112 ? 12.302 -0.404 -9.090 1.00 57.03 112 GLU A CA 1
ATOM 848 C C . GLU A 1 112 ? 11.590 -1.651 -8.572 1.00 57.03 112 GLU A C 1
ATOM 850 O O . GLU A 1 112 ? 12.189 -2.454 -7.862 1.00 57.03 112 GLU A O 1
ATOM 855 N N . TRP A 1 113 ? 10.332 -1.851 -8.974 1.00 65.75 113 TRP A N 1
ATOM 856 C CA . TRP A 1 113 ? 9.607 -3.057 -8.613 1.00 65.75 113 TRP A CA 1
ATOM 857 C C . TRP A 1 113 ? 10.304 -4.298 -9.173 1.00 65.75 113 TRP A C 1
ATOM 859 O O . TRP A 1 113 ? 10.695 -5.147 -8.381 1.00 65.75 113 TRP A O 1
ATOM 869 N N . ARG A 1 114 ? 10.509 -4.410 -10.494 1.00 63.50 114 ARG A N 1
ATOM 870 C CA . ARG A 1 114 ? 11.139 -5.604 -11.092 1.00 63.50 114 ARG A CA 1
ATOM 871 C C . ARG A 1 114 ? 12.529 -5.866 -10.515 1.00 63.50 114 ARG A C 1
ATOM 873 O O . ARG A 1 114 ? 12.769 -6.974 -10.066 1.00 63.50 114 ARG A O 1
ATOM 880 N N . TYR A 1 115 ? 13.371 -4.840 -10.364 1.00 64.06 115 TYR A N 1
ATOM 881 C CA . TYR A 1 115 ? 14.695 -4.988 -9.734 1.00 64.06 115 TYR A CA 1
ATOM 882 C C . TYR A 1 115 ? 14.667 -5.589 -8.319 1.00 64.06 115 TYR A C 1
ATOM 884 O O . TYR A 1 115 ? 15.645 -6.194 -7.895 1.00 64.06 115 TYR A O 1
ATOM 892 N N . GLY A 1 116 ? 13.565 -5.442 -7.579 1.00 65.12 116 GLY A N 1
ATOM 893 C CA . GLY A 1 116 ? 13.423 -6.043 -6.253 1.00 65.12 116 GLY A CA 1
ATOM 894 C C . GLY A 1 116 ? 13.194 -7.561 -6.254 1.00 65.12 116 GLY A C 1
ATOM 895 O O . GLY A 1 116 ? 13.263 -8.161 -5.184 1.00 65.12 116 GLY A O 1
ATOM 896 N N . TRP A 1 117 ? 12.881 -8.179 -7.402 1.00 64.25 117 TRP A N 1
ATOM 897 C CA . TRP A 1 117 ? 12.554 -9.613 -7.494 1.00 64.25 117 TRP A CA 1
ATOM 898 C C . TRP A 1 117 ? 12.869 -10.292 -8.826 1.00 64.25 117 TRP A C 1
ATOM 900 O O . TRP A 1 117 ? 12.549 -11.471 -8.963 1.00 64.25 117 TRP A O 1
ATOM 910 N N . THR A 1 118 ? 13.485 -9.605 -9.784 1.00 67.75 118 THR A N 1
ATOM 911 C CA . THR A 1 118 ? 14.005 -10.188 -11.022 1.00 67.75 118 THR A CA 1
ATOM 912 C C . THR A 1 118 ? 15.511 -9.994 -11.118 1.00 67.75 118 THR A C 1
ATOM 914 O O . THR A 1 118 ? 16.033 -8.992 -10.631 1.00 67.75 118 THR A O 1
ATOM 917 N N . ASP A 1 119 ? 16.203 -10.937 -11.746 1.00 72.88 119 ASP A N 1
ATOM 918 C CA . ASP A 1 119 ? 17.628 -10.834 -12.034 1.00 72.88 119 ASP A CA 1
ATOM 919 C C . ASP A 1 119 ? 17.893 -9.847 -13.186 1.00 72.88 119 ASP A C 1
ATOM 921 O O . ASP A 1 119 ? 16.973 -9.210 -13.715 1.00 72.88 119 ASP A O 1
ATOM 925 N N . ASP A 1 120 ? 19.159 -9.715 -13.587 1.00 71.62 120 ASP A N 1
ATOM 926 C CA . ASP A 1 120 ? 19.562 -8.853 -14.707 1.00 71.62 120 ASP A CA 1
ATOM 927 C C . ASP A 1 120 ? 18.962 -9.305 -16.058 1.00 71.62 120 ASP A C 1
ATOM 929 O O . ASP A 1 120 ? 18.893 -8.512 -17.000 1.00 71.62 120 ASP A O 1
ATOM 933 N N . GLY A 1 121 ? 18.510 -10.562 -16.156 1.00 68.75 121 GLY A N 1
ATOM 934 C CA . GLY A 1 121 ? 17.792 -11.125 -17.301 1.00 68.75 121 GLY A CA 1
ATOM 935 C C . GLY A 1 121 ? 16.284 -10.853 -17.282 1.00 68.75 121 GLY A C 1
ATOM 936 O O . GLY A 1 121 ? 15.618 -11.019 -18.305 1.00 68.75 121 GLY A O 1
ATOM 937 N N . GLY A 1 122 ? 15.743 -10.377 -16.157 1.00 67.31 122 GLY A N 1
ATOM 938 C CA . GLY A 1 122 ? 14.311 -10.174 -15.956 1.00 67.31 122 GLY A CA 1
ATOM 939 C C . GLY A 1 122 ? 13.568 -11.426 -15.482 1.00 67.31 122 GLY A C 1
ATOM 940 O O . GLY A 1 122 ? 12.337 -11.387 -15.395 1.00 67.31 122 GLY A O 1
ATOM 941 N N . ASP A 1 123 ? 14.287 -12.499 -15.147 1.00 71.50 123 ASP A N 1
ATOM 942 C CA . ASP A 1 123 ? 13.720 -13.717 -14.579 1.00 71.50 123 ASP A CA 1
ATOM 943 C C . ASP A 1 123 ? 13.541 -13.565 -13.063 1.00 71.50 123 ASP A C 1
ATOM 945 O O . ASP A 1 123 ? 14.370 -12.935 -12.407 1.00 71.50 123 ASP A O 1
ATOM 949 N N . PRO A 1 124 ? 12.469 -14.108 -12.455 1.00 68.75 124 PRO A N 1
ATOM 950 C CA . PRO A 1 124 ? 12.261 -13.995 -11.016 1.00 68.75 124 PRO A CA 1
ATOM 951 C C . PRO A 1 124 ? 13.430 -14.609 -10.230 1.00 68.75 124 PRO A C 1
ATOM 953 O O . PRO A 1 124 ? 13.715 -15.793 -10.401 1.00 68.75 124 PRO A O 1
ATOM 956 N N . VAL A 1 125 ? 14.059 -13.851 -9.323 1.00 67.31 125 VAL A N 1
ATOM 957 C CA . VAL A 1 125 ? 15.104 -14.383 -8.432 1.00 67.31 125 VAL A CA 1
ATOM 958 C C . VAL A 1 125 ? 14.425 -15.276 -7.390 1.00 67.31 125 VAL A C 1
ATOM 960 O O . VAL A 1 125 ? 13.855 -14.797 -6.405 1.00 67.31 125 VAL A O 1
ATOM 963 N N . ARG A 1 126 ? 14.406 -16.584 -7.644 1.00 59.00 126 ARG A N 1
ATOM 964 C CA . ARG A 1 126 ? 13.994 -17.632 -6.704 1.00 59.00 126 ARG A CA 1
ATOM 965 C C . ARG A 1 126 ? 14.964 -18.794 -6.748 1.00 59.00 126 ARG A C 1
ATOM 967 O O . ARG A 1 126 ? 15.282 -19.239 -7.868 1.00 59.00 126 ARG A O 1
#

Secondary structure (DSSP, 8-state):
-----------TTT--SHHHHHHTT-----HHHHHTT-HHHHHS-GGGHHHHHHHHHHH-SSEE--TT-HHHHHHHHHHHHTT--GGGEE-STTTTTTTTS----TT-THHHHHHTTB-TTS-B--

pLDDT: mean 72.23, std 15.16, range [29.83, 91.81]

Foldseek 3Di:
DDDDDPPDLPDCVNPVDPVSCVVVVDDDDDPVNVCVVDVVSVVDDPVCVLVVVLLVQLPDQAHEDEPPDVSVLSSLLSVLLVQNALVRYAYPPPCRCVLNDPDDPDPDSSVSNQVSAADPVSHGDD